Protein AF-A0A2T6CZY2-F1 (afdb_monomer)

Sequence (130 aa):
MTENEHLLEIVAEECVEVAQRISKALRFGTSEIQPNQPYTNAERVMHEYADLIAIVEMCQGRSLLPDVERWRIEEKKAKIDRFLQYARQCGTVTEAVQATNAANRAPLDQGCSQGISLTAAQTAERPSGV

Radius of gyration: 27.34 Å; Cα contacts (8 Å, |Δi|>4): 60; chains: 1; bounding box: 53×58×80 Å

Foldseek 3Di:
DDPLVVLVVVLVVLVVQLVVLVVVCVVPNQQDDPPPDDDGSVVSSVVSVVVNVVSVVVCCVVVNDPDDDVVVVVVVVVVVVVVVVVCVVVVNDDDDDPPPPPDPDPDPDDDDDDDDDDDDDDDDDDDDDD

Secondary structure (DSSP, 8-state):
--HHHHHHHHHHHHHHHHHHHHHHHHHH-TT---TT----HHHHHHHHHHHHHHHHHHHHHTTSSPPP-HHHHHHHHHHHHHHHHHHHHTTSSPPPP-----S---------------------------

Solvent-accessible surface area (backbone atoms only — not comparable to full-atom values): 8232 Å² total; per-residue (Å²): 132,54,71,71,56,48,52,54,49,50,45,52,49,30,54,49,49,28,53,50,32,49,53,47,19,75,72,65,38,46,81,35,58,60,89,96,56,97,51,31,29,50,57,51,28,50,50,34,46,49,53,36,48,55,50,49,50,56,32,36,78,67,68,76,40,80,81,84,60,66,68,60,55,55,53,50,49,57,51,49,54,53,49,52,54,49,34,40,75,70,66,78,46,79,83,78,80,75,78,81,81,86,79,81,76,78,75,80,85,83,80,85,92,75,89,82,89,82,82,89,84,90,76,90,84,85,90,80,93,134

pLDDT: mean 83.13, std 22.91, range [37.19, 98.81]

Structure (mmCIF, N/CA/C/O backbone):
data_AF-A0A2T6CZY2-F1
#
_entry.id   AF-A0A2T6CZY2-F1
#
loop_
_atom_site.group_PDB
_atom_site.id
_atom_site.type_symbol
_atom_site.label_atom_id
_atom_site.label_alt_id
_atom_site.label_comp_id
_atom_site.label_asym_id
_atom_site.label_entity_id
_atom_site.label_seq_id
_atom_site.pdbx_PDB_ins_code
_atom_site.Cartn_x
_atom_site.Cartn_y
_atom_site.Cartn_z
_atom_site.occupancy
_atom_site.B_iso_or_equiv
_atom_site.auth_seq_id
_atom_site.auth_comp_id
_atom_site.auth_asym_id
_atom_site.auth_atom_id
_atom_site.pdbx_PDB_model_num
ATOM 1 N N . MET A 1 1 ? 27.011 -2.086 -5.964 1.00 88.31 1 MET A N 1
ATOM 2 C CA . MET A 1 1 ? 25.575 -1.960 -6.233 1.00 88.31 1 MET A CA 1
ATOM 3 C C . MET A 1 1 ? 25.393 -1.686 -7.714 1.00 88.31 1 MET A C 1
ATOM 5 O O . MET A 1 1 ? 25.956 -0.718 -8.213 1.00 88.31 1 MET A O 1
ATOM 9 N N . THR A 1 2 ? 24.715 -2.582 -8.420 1.00 97.81 2 THR A N 1
ATOM 10 C CA . THR A 1 2 ? 24.262 -2.397 -9.804 1.00 97.81 2 THR A CA 1
ATOM 11 C C . THR A 1 2 ? 23.011 -1.519 -9.833 1.00 97.81 2 THR A C 1
ATOM 13 O O . THR A 1 2 ? 22.377 -1.314 -8.801 1.00 97.81 2 THR A O 1
ATOM 16 N N . GLU A 1 3 ? 22.612 -1.027 -11.007 1.00 97.19 3 GLU A N 1
ATOM 17 C CA . GLU A 1 3 ? 21.343 -0.296 -11.142 1.00 97.19 3 GLU A CA 1
ATOM 18 C C . GLU A 1 3 ? 20.140 -1.133 -10.695 1.00 97.19 3 GLU A C 1
ATOM 20 O O . GLU A 1 3 ? 19.249 -0.623 -10.029 1.00 97.19 3 GLU A O 1
ATOM 25 N N . ASN A 1 4 ? 20.124 -2.427 -11.025 1.00 98.06 4 ASN A N 1
ATOM 26 C CA . ASN A 1 4 ? 19.024 -3.316 -10.658 1.00 98.06 4 ASN A CA 1
ATOM 27 C C . ASN A 1 4 ? 18.953 -3.530 -9.141 1.00 98.06 4 ASN A C 1
ATOM 29 O O . ASN A 1 4 ? 17.866 -3.531 -8.576 1.00 98.06 4 ASN A O 1
ATOM 33 N N . GLU A 1 5 ? 20.105 -3.669 -8.479 1.00 98.19 5 GLU A N 1
ATOM 34 C CA . GLU A 1 5 ? 20.177 -3.718 -7.012 1.00 98.19 5 GLU A CA 1
ATOM 35 C C . GLU A 1 5 ? 19.713 -2.394 -6.393 1.00 98.19 5 GLU A C 1
ATOM 37 O O . GLU A 1 5 ? 18.977 -2.407 -5.414 1.00 98.19 5 GLU A O 1
ATOM 42 N N . HIS A 1 6 ? 20.082 -1.258 -6.991 1.00 98.44 6 HIS A N 1
ATOM 43 C CA . HIS A 1 6 ? 19.662 0.055 -6.509 1.00 98.44 6 HIS A CA 1
ATOM 44 C C . HIS A 1 6 ? 18.149 0.279 -6.645 1.00 98.44 6 HIS A C 1
ATOM 46 O O . HIS A 1 6 ? 17.536 0.813 -5.730 1.00 98.44 6 HIS A O 1
ATOM 52 N N . LEU A 1 7 ? 17.520 -0.178 -7.734 1.00 98.50 7 LEU A N 1
ATOM 53 C CA . LEU A 1 7 ? 16.061 -0.114 -7.883 1.00 98.50 7 LEU A CA 1
ATOM 54 C C . LEU A 1 7 ? 15.339 -0.938 -6.811 1.00 98.50 7 LEU A C 1
ATOM 56 O O . LEU A 1 7 ? 14.326 -0.494 -6.282 1.00 98.50 7 LEU A O 1
ATOM 60 N N . LEU A 1 8 ? 15.864 -2.118 -6.469 1.00 98.50 8 LEU A N 1
ATOM 61 C CA . LEU A 1 8 ? 15.305 -2.940 -5.393 1.00 98.50 8 LEU A CA 1
ATOM 62 C C . LEU A 1 8 ? 15.493 -2.299 -4.010 1.00 98.50 8 LEU A C 1
ATOM 64 O O . LEU A 1 8 ? 14.618 -2.454 -3.160 1.00 98.50 8 LEU A O 1
ATOM 68 N N . GLU A 1 9 ? 16.587 -1.563 -3.794 1.00 98.62 9 GLU A N 1
ATOM 69 C CA . GLU A 1 9 ? 16.780 -0.756 -2.581 1.00 98.62 9 GLU A CA 1
ATOM 70 C C . GLU A 1 9 ? 15.713 0.344 -2.484 1.00 98.62 9 GLU A C 1
ATOM 72 O O . GLU A 1 9 ? 15.047 0.454 -1.460 1.00 98.62 9 GLU A O 1
ATOM 77 N N . ILE A 1 10 ? 15.454 1.076 -3.575 1.00 98.62 10 ILE A N 1
ATOM 78 C CA . ILE A 1 10 ? 14.413 2.118 -3.610 1.00 98.62 10 ILE A CA 1
ATOM 79 C C . ILE A 1 10 ? 13.024 1.511 -3.352 1.00 98.62 10 ILE A C 1
ATOM 81 O O . ILE A 1 10 ? 12.247 2.058 -2.578 1.00 98.62 10 ILE A O 1
ATOM 85 N N . VAL A 1 11 ? 12.711 0.332 -3.910 1.00 98.62 11 VAL A N 1
ATOM 86 C CA . VAL A 1 11 ? 11.459 -0.383 -3.578 1.00 98.62 11 VAL A CA 1
ATOM 87 C C . VAL A 1 11 ? 11.331 -0.597 -2.063 1.00 98.62 11 VAL A C 1
ATOM 89 O O . VAL A 1 11 ? 10.238 -0.455 -1.507 1.00 98.62 11 VAL A O 1
ATOM 92 N N . ALA A 1 12 ? 12.425 -0.957 -1.386 1.00 98.69 12 ALA A N 1
ATOM 93 C CA . ALA A 1 12 ? 12.422 -1.154 0.058 1.00 98.69 12 ALA A CA 1
ATOM 94 C C . ALA A 1 12 ? 12.232 0.168 0.823 1.00 98.69 12 ALA A C 1
ATOM 96 O O . ALA A 1 12 ? 11.468 0.184 1.791 1.00 98.69 12 ALA A O 1
ATOM 97 N N . GLU A 1 13 ? 12.866 1.257 0.379 1.00 98.69 13 GLU A N 1
ATOM 98 C CA . GLU A 1 13 ? 12.686 2.606 0.932 1.00 98.69 13 GLU A CA 1
ATOM 99 C C . GLU A 1 13 ? 11.211 3.032 0.864 1.00 98.69 13 GLU A C 1
ATOM 101 O O . GLU A 1 13 ? 10.603 3.282 1.907 1.00 98.69 13 GLU A O 1
ATOM 106 N N . GLU A 1 14 ? 10.585 2.958 -0.314 1.00 98.69 14 GLU A N 1
ATOM 107 C CA . GLU A 1 14 ? 9.182 3.356 -0.508 1.00 98.69 14 GLU A CA 1
ATOM 108 C C . GLU A 1 14 ? 8.201 2.501 0.316 1.00 98.69 14 GLU A C 1
ATOM 110 O O . GLU A 1 14 ? 7.205 2.990 0.860 1.00 98.69 14 GLU A O 1
ATOM 115 N N . CYS A 1 15 ? 8.498 1.209 0.513 1.00 98.69 15 CYS A N 1
ATOM 116 C CA . CYS A 1 15 ? 7.723 0.365 1.430 1.00 98.69 15 CYS A CA 1
ATOM 117 C C . CYS A 1 15 ? 7.752 0.899 2.875 1.00 98.69 15 CYS A C 1
ATOM 119 O O . CYS A 1 15 ? 6.738 0.845 3.586 1.00 98.69 15 CYS A O 1
ATOM 121 N N . VAL A 1 16 ? 8.909 1.390 3.328 1.00 98.75 16 VAL A N 1
ATOM 122 C CA . VAL A 1 16 ? 9.076 1.971 4.666 1.00 98.75 16 VAL A CA 1
ATOM 123 C C . VAL A 1 16 ? 8.366 3.320 4.761 1.00 98.75 16 VAL A C 1
ATOM 125 O O . VAL A 1 16 ? 7.734 3.589 5.787 1.00 98.75 16 VAL A O 1
ATOM 128 N N . GLU A 1 17 ? 8.391 4.135 3.708 1.00 98.69 17 GLU A N 1
ATOM 129 C CA . GLU A 1 17 ? 7.692 5.423 3.668 1.00 98.69 17 GLU A CA 1
ATOM 130 C C . GLU A 1 17 ? 6.169 5.255 3.754 1.00 98.69 17 GLU A C 1
ATOM 132 O O . GLU A 1 17 ? 5.524 5.862 4.622 1.00 98.69 17 GLU A O 1
ATOM 137 N N . VAL A 1 18 ? 5.593 4.327 2.978 1.00 98.81 18 VAL A N 1
ATOM 138 C CA . VAL A 1 18 ? 4.170 3.950 3.075 1.00 98.81 18 VAL A CA 1
ATOM 139 C C . VAL A 1 18 ? 3.819 3.527 4.504 1.00 98.81 18 VAL A C 1
ATOM 141 O O . VAL A 1 18 ? 2.851 4.022 5.096 1.00 98.81 18 VAL A O 1
ATOM 144 N N . ALA A 1 19 ? 4.618 2.642 5.107 1.00 98.75 19 ALA A N 1
ATOM 145 C CA . ALA A 1 19 ? 4.391 2.183 6.477 1.00 98.75 19 ALA A CA 1
ATOM 146 C C . ALA A 1 19 ? 4.486 3.331 7.500 1.00 98.75 19 ALA A C 1
ATOM 148 O O . ALA A 1 19 ? 3.684 3.410 8.445 1.00 98.75 19 ALA A O 1
ATOM 149 N N . GLN A 1 20 ? 5.432 4.251 7.310 1.00 98.56 20 GLN A N 1
ATOM 150 C CA . GLN A 1 20 ? 5.599 5.428 8.153 1.00 98.56 20 GLN A CA 1
ATOM 151 C C . GLN A 1 20 ? 4.373 6.350 8.065 1.00 98.56 20 GLN A C 1
ATOM 153 O O . GLN A 1 20 ? 3.863 6.788 9.104 1.00 98.56 20 GLN A O 1
ATOM 158 N N . ARG A 1 21 ? 3.849 6.616 6.860 1.00 98.31 21 ARG A N 1
ATOM 159 C CA . ARG A 1 21 ? 2.638 7.431 6.660 1.00 98.31 21 ARG A CA 1
ATOM 160 C C . ARG A 1 21 ? 1.392 6.787 7.245 1.00 98.31 21 ARG A C 1
ATOM 162 O O . ARG A 1 21 ? 0.645 7.469 7.947 1.00 98.31 21 ARG A O 1
ATOM 169 N N . ILE A 1 22 ? 1.204 5.479 7.059 1.00 98.69 22 ILE A N 1
ATOM 170 C CA . ILE A 1 22 ? 0.097 4.741 7.686 1.00 98.69 22 ILE A CA 1
ATOM 171 C C . ILE A 1 22 ? 0.181 4.871 9.210 1.00 98.69 22 ILE A C 1
ATOM 173 O O . ILE A 1 22 ? -0.818 5.160 9.866 1.00 98.69 22 ILE A O 1
ATOM 177 N N . SER A 1 23 ? 1.379 4.756 9.786 1.00 98.44 23 SER A N 1
ATOM 178 C CA . SER A 1 23 ? 1.581 4.920 11.232 1.00 98.44 23 SER A CA 1
ATOM 179 C C . SER A 1 23 ? 1.203 6.322 11.732 1.00 98.44 23 SER A C 1
ATOM 181 O O . SER A 1 23 ? 0.677 6.462 12.839 1.00 98.44 23 SER A O 1
ATOM 183 N N . LYS A 1 24 ? 1.428 7.371 10.929 1.00 97.44 24 LYS A N 1
ATOM 184 C CA . LYS A 1 24 ? 0.964 8.737 11.232 1.00 97.44 24 LYS A CA 1
ATOM 185 C C . LYS A 1 24 ? -0.558 8.845 11.144 1.00 97.44 24 LYS A C 1
ATOM 187 O O . LYS A 1 24 ? -1.161 9.357 12.083 1.00 97.44 24 LYS A O 1
ATOM 192 N N . ALA A 1 25 ? -1.170 8.294 10.096 1.00 97.38 25 ALA A N 1
ATOM 193 C CA . ALA A 1 25 ? -2.623 8.269 9.934 1.00 97.38 25 ALA A CA 1
ATOM 194 C C . ALA A 1 25 ? -3.326 7.533 11.090 1.00 97.38 25 ALA A C 1
ATOM 196 O O . ALA A 1 25 ? -4.341 8.004 11.594 1.00 97.38 25 ALA A O 1
ATOM 197 N N . LEU A 1 26 ? -2.757 6.421 11.567 1.00 96.50 26 LEU A N 1
ATOM 198 C CA . LEU A 1 26 ? -3.268 5.687 12.731 1.00 96.50 26 LEU A CA 1
ATOM 199 C C . LEU A 1 26 ? -3.142 6.486 14.036 1.00 96.50 26 LEU A C 1
ATOM 201 O O . LEU A 1 26 ? -3.985 6.350 14.917 1.00 96.50 26 LEU A O 1
ATOM 205 N N . ARG A 1 27 ? -2.094 7.310 14.177 1.00 97.81 27 ARG A N 1
ATOM 206 C CA . ARG A 1 27 ? -1.839 8.089 15.399 1.00 97.81 27 ARG A CA 1
ATOM 207 C C . ARG A 1 27 ? -2.630 9.394 15.465 1.00 97.81 27 ARG A C 1
ATOM 209 O O . ARG A 1 27 ? -3.050 9.774 16.553 1.00 97.81 27 ARG A O 1
ATOM 216 N N . PHE A 1 28 ? -2.789 10.085 14.340 1.00 96.94 28 PHE A N 1
ATOM 217 C CA . PHE A 1 28 ? -3.351 11.441 14.288 1.00 96.94 28 PHE A CA 1
ATOM 218 C C . PHE A 1 28 ? -4.683 11.530 13.537 1.00 96.94 28 PHE A C 1
ATOM 220 O O . PHE A 1 28 ? -5.329 12.571 13.557 1.00 96.94 28 PHE A O 1
ATOM 227 N N . GLY A 1 29 ? -5.127 10.436 12.920 1.00 96.00 29 GLY A N 1
ATOM 228 C CA . GLY A 1 29 ? -6.312 10.398 12.075 1.00 96.00 29 GLY A CA 1
ATOM 229 C C . GLY A 1 29 ? -5.974 10.608 10.600 1.00 96.00 29 GLY A C 1
ATOM 230 O O . GLY A 1 29 ? -5.028 11.308 10.232 1.00 96.00 29 GLY A O 1
ATOM 231 N N . THR A 1 30 ? -6.772 9.988 9.734 1.00 97.31 30 THR A N 1
ATOM 232 C CA . THR A 1 30 ? -6.604 10.037 8.274 1.00 97.31 30 THR A CA 1
ATOM 233 C C . THR A 1 30 ? -6.865 11.426 7.694 1.00 97.31 30 THR A C 1
ATOM 235 O O . THR A 1 30 ? -6.219 11.801 6.722 1.00 97.31 30 THR A O 1
ATOM 238 N N . SER A 1 31 ? -7.767 12.195 8.308 1.00 97.38 31 SER A N 1
ATOM 239 C CA . SER A 1 31 ? -8.129 13.555 7.887 1.00 97.38 31 SER A CA 1
ATOM 240 C C . SER A 1 31 ? -7.242 14.654 8.481 1.00 97.38 31 SER A C 1
ATOM 242 O O . SER A 1 31 ? -7.475 15.827 8.203 1.00 97.38 31 SER A O 1
ATOM 244 N N . GLU A 1 32 ? -6.272 14.313 9.335 1.00 97.38 32 GLU A N 1
ATOM 245 C CA . GLU A 1 32 ? -5.371 15.311 9.918 1.00 97.38 32 GLU A CA 1
ATOM 246 C C . GLU A 1 32 ? -4.419 15.871 8.861 1.00 97.38 32 GLU A C 1
ATOM 248 O O . GLU A 1 32 ? -3.967 15.154 7.966 1.00 97.38 32 GLU A O 1
ATOM 253 N N . ILE A 1 33 ? -4.151 17.172 8.983 1.00 97.62 33 ILE A N 1
ATOM 254 C CA . ILE A 1 33 ? -3.231 17.932 8.146 1.00 97.62 33 ILE A CA 1
ATOM 255 C C . ILE A 1 33 ? -2.135 18.468 9.069 1.00 97.62 33 ILE A C 1
ATOM 257 O O . ILE A 1 33 ? -2.364 19.402 9.840 1.00 97.62 33 ILE A O 1
ATOM 261 N N . GLN A 1 34 ? -0.936 17.894 8.958 1.00 93.62 34 GLN A N 1
ATOM 262 C CA . GLN A 1 34 ? 0.261 18.373 9.648 1.00 93.62 34 GLN A CA 1
ATOM 263 C C . GLN A 1 34 ? 0.489 19.874 9.364 1.00 93.62 34 GLN A C 1
ATOM 265 O O . GLN A 1 34 ? 0.304 20.301 8.221 1.00 93.62 34 GLN A O 1
ATOM 270 N N . PRO A 1 35 ? 0.958 20.675 10.342 1.00 95.19 35 PRO A N 1
ATOM 271 C CA . PRO A 1 35 ? 1.309 22.072 10.108 1.00 95.19 35 PRO A CA 1
ATOM 272 C C . PRO A 1 35 ? 2.297 22.256 8.947 1.00 95.19 35 PRO A C 1
ATOM 274 O O . PRO A 1 35 ? 3.268 21.506 8.828 1.00 95.19 35 PRO A O 1
ATOM 277 N N . ASN A 1 36 ? 2.083 23.310 8.154 1.00 94.94 36 ASN A N 1
ATOM 278 C CA . ASN A 1 36 ? 2.921 23.722 7.016 1.00 94.94 36 ASN A CA 1
ATOM 279 C C . ASN A 1 36 ? 2.906 22.782 5.800 1.00 94.94 36 ASN A C 1
ATOM 281 O O . ASN A 1 36 ? 3.843 22.8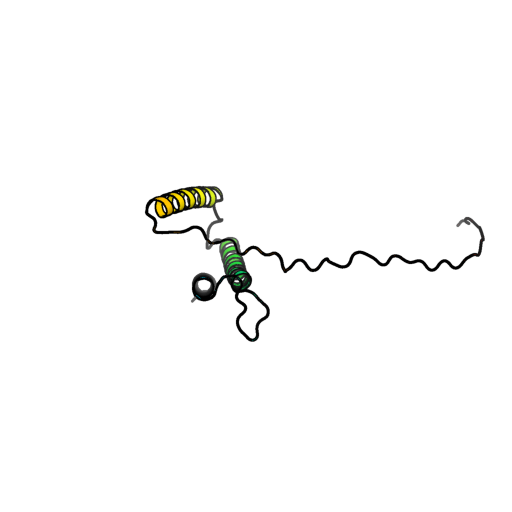00 5.004 1.00 94.94 36 ASN A O 1
ATOM 285 N N . GLN A 1 37 ? 1.858 21.979 5.626 1.00 93.25 37 GLN A N 1
ATOM 286 C CA . GLN A 1 37 ? 1.650 21.218 4.394 1.00 93.25 37 GLN A CA 1
ATOM 287 C C . GLN A 1 37 ? 0.148 21.135 4.048 1.00 93.25 37 GLN A C 1
ATOM 289 O O . GLN A 1 37 ? -0.672 21.274 4.956 1.00 93.25 37 GLN A O 1
ATOM 294 N N . PRO A 1 38 ? -0.230 20.970 2.765 1.00 97.00 38 PRO A N 1
ATOM 295 C CA . PRO A 1 38 ? -1.620 21.130 2.324 1.00 97.00 38 PRO A CA 1
ATOM 296 C C . PRO A 1 38 ? -2.446 19.831 2.276 1.00 97.00 38 PRO A C 1
ATOM 298 O O . PRO A 1 38 ? -3.624 19.888 1.939 1.00 97.00 38 PRO A O 1
ATOM 301 N N . TYR A 1 39 ? -1.853 18.677 2.580 1.00 97.75 39 TYR A N 1
ATOM 302 C CA . TYR A 1 39 ? -2.437 17.354 2.367 1.00 97.75 39 TYR A CA 1
ATOM 303 C C . TYR A 1 39 ? -2.876 16.686 3.672 1.00 97.75 39 TYR A C 1
ATOM 305 O O . TYR A 1 39 ? -2.262 16.814 4.731 1.00 97.75 39 TYR A O 1
ATOM 313 N N . THR A 1 40 ? -3.933 15.899 3.596 1.00 98.31 40 THR A N 1
ATOM 314 C CA . THR A 1 40 ? -4.338 14.992 4.666 1.00 98.31 40 THR A CA 1
ATOM 315 C C . THR A 1 40 ? -3.358 13.827 4.796 1.00 98.31 40 THR A C 1
ATOM 317 O O . THR A 1 40 ? -2.657 13.456 3.850 1.00 98.31 40 THR A O 1
ATOM 320 N N . ASN A 1 41 ? -3.324 13.179 5.960 1.00 98.00 41 ASN A N 1
ATOM 321 C CA . ASN A 1 41 ? -2.549 11.949 6.128 1.00 98.00 41 ASN A CA 1
ATOM 322 C C . ASN A 1 41 ? -2.964 10.853 5.135 1.00 98.00 41 ASN A C 1
ATOM 324 O O . ASN A 1 41 ? -2.104 10.099 4.690 1.00 98.00 41 ASN A O 1
ATOM 328 N N . ALA A 1 42 ? -4.244 10.776 4.758 1.00 98.12 42 ALA A N 1
ATOM 329 C CA . ALA A 1 42 ? -4.713 9.850 3.728 1.00 98.12 42 ALA A CA 1
ATOM 330 C C . ALA A 1 42 ? -4.087 10.138 2.354 1.00 98.12 42 ALA A C 1
ATOM 332 O O . ALA A 1 42 ? -3.575 9.222 1.718 1.00 98.12 42 ALA A O 1
ATOM 333 N N . GLU A 1 43 ? -4.079 11.399 1.916 1.00 98.50 43 GLU A N 1
ATOM 334 C CA . GLU A 1 43 ? -3.449 11.798 0.648 1.00 98.50 43 GLU A CA 1
ATOM 335 C C . GLU A 1 43 ? -1.944 11.521 0.665 1.00 98.50 43 GLU A C 1
ATOM 337 O O . GLU A 1 43 ? -1.405 10.975 -0.291 1.00 98.50 43 GLU A O 1
ATOM 342 N N . ARG A 1 44 ? -1.272 11.781 1.792 1.00 98.19 44 ARG A N 1
ATOM 343 C CA . ARG A 1 44 ? 0.162 11.496 1.942 1.00 98.19 44 ARG A CA 1
ATOM 344 C C . ARG A 1 44 ? 0.486 10.006 1.896 1.00 98.19 44 ARG A C 1
ATOM 346 O O . ARG A 1 44 ? 1.516 9.654 1.346 1.00 98.19 44 ARG A O 1
ATOM 353 N N . VAL A 1 45 ? -0.368 9.133 2.443 1.00 98.56 45 VAL A N 1
ATOM 354 C CA . VAL A 1 45 ? -0.224 7.674 2.256 1.00 98.56 45 VAL A CA 1
ATOM 355 C C . VAL A 1 45 ? -0.303 7.319 0.772 1.00 98.56 45 VAL A C 1
ATOM 357 O O . VAL A 1 45 ? 0.454 6.471 0.310 1.00 98.56 45 VAL A O 1
ATOM 360 N N . MET A 1 46 ? -1.209 7.959 0.029 1.00 98.56 46 MET A N 1
ATOM 361 C CA . MET A 1 46 ? -1.380 7.687 -1.397 1.00 98.56 46 MET A CA 1
ATOM 362 C C . MET A 1 46 ? -0.240 8.227 -2.261 1.00 98.56 46 MET A C 1
ATOM 364 O O . MET A 1 46 ? 0.019 7.629 -3.298 1.00 98.56 46 MET A O 1
ATOM 368 N N . HIS A 1 47 ? 0.444 9.299 -1.847 1.00 98.38 47 HIS A N 1
ATOM 369 C CA . HIS A 1 47 ? 1.654 9.775 -2.526 1.00 98.38 47 HIS A CA 1
ATOM 370 C C . HIS A 1 47 ? 2.774 8.727 -2.455 1.00 98.38 47 HIS A C 1
ATOM 372 O O . HIS A 1 47 ? 3.153 8.220 -3.504 1.00 98.38 47 HIS A O 1
ATOM 378 N N . GLU A 1 48 ? 3.167 8.272 -1.256 1.00 98.62 48 GLU A N 1
ATOM 379 C CA . GLU A 1 48 ? 4.236 7.253 -1.156 1.00 98.62 48 GLU A CA 1
ATOM 380 C C . GLU A 1 48 ? 3.800 5.921 -1.802 1.00 98.62 48 GLU A C 1
ATOM 382 O O . GLU A 1 48 ? 4.602 5.160 -2.334 1.00 98.62 48 GLU A O 1
ATOM 387 N N . TYR A 1 49 ? 2.496 5.602 -1.786 1.00 98.69 49 TYR A N 1
ATOM 388 C CA . TYR A 1 49 ? 1.997 4.415 -2.484 1.00 98.69 49 TYR A CA 1
ATOM 389 C C . TYR A 1 49 ? 2.107 4.546 -4.010 1.00 98.69 49 TYR A C 1
ATOM 391 O O . TYR A 1 49 ? 2.367 3.549 -4.683 1.00 98.69 49 TYR A O 1
ATOM 399 N N . ALA A 1 50 ? 1.912 5.745 -4.564 1.00 98.69 50 ALA A N 1
ATOM 400 C CA . ALA A 1 50 ? 2.118 5.999 -5.986 1.00 98.69 50 ALA A CA 1
ATOM 401 C C . ALA A 1 50 ? 3.603 5.885 -6.361 1.00 98.69 50 ALA A C 1
ATOM 403 O O . ALA A 1 50 ? 3.910 5.260 -7.377 1.00 98.69 50 ALA A O 1
ATOM 404 N N . ASP A 1 51 ? 4.503 6.391 -5.516 1.00 98.69 51 ASP A N 1
ATOM 405 C CA . ASP A 1 51 ? 5.953 6.272 -5.707 1.00 98.69 51 ASP A CA 1
ATOM 406 C C . ASP A 1 51 ? 6.401 4.799 -5.655 1.00 98.69 51 ASP A C 1
ATOM 408 O O . ASP A 1 51 ? 7.108 4.326 -6.552 1.00 98.69 51 ASP A O 1
ATOM 412 N N . LEU A 1 52 ? 5.854 4.013 -4.716 1.00 98.69 52 LEU A N 1
ATOM 413 C CA . LEU A 1 52 ? 6.041 2.560 -4.672 1.00 98.69 52 LEU A CA 1
ATOM 414 C C . LEU A 1 52 ? 5.556 1.856 -5.955 1.00 98.69 52 LEU A C 1
ATOM 416 O O . LEU A 1 52 ? 6.230 0.954 -6.454 1.00 98.69 52 LEU A O 1
ATOM 420 N N . ILE A 1 53 ? 4.389 2.227 -6.497 1.00 98.44 53 ILE A N 1
ATOM 421 C CA . ILE A 1 53 ? 3.900 1.650 -7.762 1.00 98.44 53 ILE A CA 1
ATOM 422 C C . ILE A 1 53 ? 4.866 1.987 -8.899 1.00 98.44 53 ILE A C 1
ATOM 424 O O . ILE A 1 53 ? 5.253 1.084 -9.640 1.00 98.44 53 ILE A O 1
ATOM 428 N N . ALA A 1 54 ? 5.285 3.248 -9.014 1.00 98.50 54 ALA A N 1
ATOM 429 C CA . ALA A 1 54 ? 6.166 3.696 -10.086 1.00 98.50 54 ALA A CA 1
ATOM 430 C C . ALA A 1 54 ? 7.482 2.900 -10.111 1.00 98.50 54 ALA A C 1
ATOM 432 O O . ALA A 1 54 ? 7.900 2.417 -11.167 1.00 98.50 54 ALA A O 1
ATOM 433 N N . ILE A 1 55 ? 8.113 2.688 -8.950 1.00 98.50 55 ILE A N 1
ATOM 434 C CA . ILE A 1 55 ? 9.368 1.929 -8.884 1.00 98.50 55 ILE A CA 1
ATOM 435 C C . ILE A 1 55 ? 9.166 0.427 -9.153 1.00 98.50 55 ILE A C 1
ATOM 437 O O . ILE A 1 55 ? 10.011 -0.209 -9.793 1.00 98.50 55 ILE A O 1
ATOM 441 N N . VAL A 1 56 ? 8.030 -0.152 -8.746 1.00 98.50 56 VAL A N 1
ATOM 442 C CA . VAL A 1 56 ? 7.677 -1.545 -9.072 1.00 98.50 56 VAL A CA 1
ATOM 443 C C . VAL A 1 56 ? 7.456 -1.720 -10.576 1.00 98.50 56 VAL A C 1
ATOM 445 O O . VAL A 1 56 ? 7.979 -2.678 -11.148 1.00 98.50 56 VAL A O 1
ATOM 448 N N . GLU A 1 57 ? 6.767 -0.786 -11.235 1.00 98.44 57 GLU A N 1
ATOM 449 C CA . GLU A 1 57 ? 6.576 -0.797 -12.692 1.00 98.44 57 GLU A CA 1
ATOM 450 C C . GLU A 1 57 ? 7.919 -0.691 -13.434 1.00 98.44 57 GLU A C 1
ATOM 452 O O . GLU A 1 57 ? 8.167 -1.426 -14.395 1.00 98.44 57 GLU A O 1
ATOM 457 N N . MET A 1 58 ? 8.846 0.147 -12.952 1.00 98.31 58 MET A N 1
ATOM 458 C CA . MET A 1 58 ? 10.213 0.207 -13.490 1.00 98.31 58 MET A CA 1
ATOM 459 C C . MET A 1 58 ? 10.957 -1.130 -13.341 1.00 98.31 58 MET A C 1
ATOM 461 O O . MET A 1 58 ? 11.676 -1.544 -14.255 1.00 98.31 58 MET A O 1
ATOM 465 N N . CYS A 1 59 ? 10.781 -1.827 -12.214 1.00 98.50 59 CYS A N 1
ATOM 466 C CA . CYS A 1 59 ? 11.370 -3.148 -11.989 1.00 98.50 59 CYS A CA 1
ATOM 467 C C . CYS A 1 59 ? 10.767 -4.216 -12.916 1.00 98.50 59 CYS A C 1
ATOM 469 O O . CYS A 1 59 ? 11.506 -5.047 -13.449 1.00 98.50 59 CYS A O 1
ATOM 471 N N . GLN A 1 60 ? 9.453 -4.182 -13.148 1.00 98.06 60 GLN A N 1
ATOM 472 C CA . GLN A 1 60 ? 8.749 -5.076 -14.077 1.00 98.06 60 GLN A CA 1
ATOM 473 C C . GLN A 1 60 ? 9.201 -4.855 -15.522 1.00 98.06 60 GLN A C 1
ATOM 475 O O . GLN A 1 60 ? 9.560 -5.812 -16.211 1.00 98.06 60 GLN A O 1
ATOM 480 N N . GLY A 1 61 ? 9.328 -3.594 -15.948 1.00 97.62 61 GLY A N 1
ATOM 481 C CA . GLY A 1 61 ? 9.872 -3.239 -17.263 1.00 97.62 61 GLY A CA 1
ATOM 482 C C . GLY A 1 61 ? 11.303 -3.742 -17.498 1.00 97.62 61 GLY A C 1
ATOM 483 O O . GLY A 1 61 ? 11.705 -3.962 -18.639 1.00 97.62 61 GLY A O 1
ATOM 484 N N . ARG A 1 62 ? 12.065 -3.986 -16.422 1.00 97.75 62 ARG A N 1
ATOM 485 C CA . ARG A 1 62 ? 13.415 -4.578 -16.447 1.00 97.75 62 ARG A CA 1
ATOM 486 C C . ARG A 1 62 ? 13.439 -6.084 -16.161 1.00 97.75 62 ARG A C 1
ATOM 488 O O . ARG A 1 62 ? 14.520 -6.653 -16.035 1.00 97.75 62 ARG A O 1
ATOM 495 N N . SER A 1 63 ? 12.278 -6.736 -16.056 1.00 97.44 63 SER A N 1
ATOM 496 C CA . SER A 1 63 ? 12.144 -8.160 -15.702 1.00 97.44 63 SER A CA 1
ATOM 497 C C . SER A 1 63 ? 12.787 -8.541 -14.356 1.00 97.44 63 SER A C 1
ATOM 499 O O . SER A 1 63 ? 13.201 -9.683 -14.166 1.00 97.44 63 SER A O 1
ATOM 501 N N . LEU A 1 64 ? 12.882 -7.595 -13.414 1.00 97.94 64 LEU A N 1
ATOM 502 C CA . LEU A 1 64 ? 13.376 -7.847 -12.052 1.00 97.94 64 LEU A CA 1
ATOM 503 C C . LEU A 1 64 ? 12.290 -8.420 -11.147 1.00 97.94 64 LEU A C 1
ATOM 505 O O . LEU A 1 64 ? 12.573 -9.233 -10.271 1.00 97.94 64 LEU A O 1
ATOM 509 N N . LEU A 1 65 ? 11.049 -7.991 -11.370 1.00 97.56 65 LEU A N 1
ATOM 510 C CA . LEU A 1 65 ? 9.868 -8.453 -10.657 1.00 97.56 65 LEU A CA 1
ATOM 511 C C . LEU A 1 65 ? 8.808 -8.892 -11.671 1.00 97.56 65 LEU A C 1
ATOM 513 O O . LEU A 1 65 ? 8.704 -8.280 -12.733 1.00 97.56 65 LEU A O 1
ATOM 517 N N . PRO A 1 66 ? 8.025 -9.940 -11.370 1.00 97.44 66 PRO A N 1
ATOM 518 C CA . PRO A 1 66 ? 6.897 -10.316 -12.204 1.00 97.44 66 PRO A CA 1
ATOM 519 C C . PRO A 1 66 ? 5.740 -9.320 -12.055 1.00 97.44 66 PRO A C 1
ATOM 521 O O . PRO A 1 66 ? 5.641 -8.578 -11.068 1.00 97.44 66 PRO A O 1
ATOM 524 N N . ASP A 1 67 ? 4.826 -9.364 -13.017 1.00 96.19 67 ASP A N 1
ATOM 525 C CA . ASP A 1 67 ? 3.565 -8.638 -12.938 1.00 96.19 67 ASP A CA 1
ATOM 526 C C . ASP A 1 67 ? 2.705 -9.115 -11.766 1.00 96.19 67 ASP A C 1
ATOM 528 O O . ASP A 1 67 ? 2.802 -10.247 -11.275 1.00 96.19 67 ASP A O 1
ATOM 532 N N . VAL A 1 68 ? 1.834 -8.223 -11.299 1.00 94.81 68 VAL A N 1
ATOM 533 C CA . VAL A 1 68 ? 0.937 -8.538 -10.194 1.00 94.81 68 VAL A CA 1
ATOM 534 C C . VAL A 1 68 ? -0.236 -9.380 -10.685 1.00 94.81 68 VAL A C 1
ATOM 536 O O . VAL A 1 68 ? -1.109 -8.935 -11.426 1.00 94.81 68 VAL A O 1
ATOM 539 N N . GLU A 1 69 ? -0.308 -10.596 -10.162 1.00 96.31 69 GLU A N 1
ATOM 540 C CA . GLU A 1 69 ? -1.413 -11.519 -10.385 1.00 96.31 69 GLU A CA 1
ATOM 541 C C . GLU A 1 69 ? -2.708 -11.033 -9.711 1.00 96.31 69 GLU A C 1
ATOM 543 O O . GLU A 1 69 ? -2.875 -11.120 -8.488 1.00 96.31 69 GLU A O 1
ATOM 548 N N . ARG A 1 70 ? -3.671 -10.552 -10.508 1.00 94.50 70 ARG A N 1
ATOM 549 C CA . ARG A 1 70 ? -4.919 -9.949 -10.002 1.00 94.50 70 ARG A CA 1
ATOM 550 C C . ARG A 1 70 ? -5.723 -10.882 -9.090 1.00 94.50 70 ARG A C 1
ATOM 552 O O . ARG A 1 70 ? -6.313 -10.418 -8.118 1.00 94.50 70 ARG A O 1
ATOM 559 N N . TRP A 1 71 ? -5.724 -12.188 -9.351 1.00 97.06 71 TRP A N 1
ATOM 560 C CA . TRP A 1 71 ? -6.438 -13.162 -8.518 1.00 97.06 71 TRP A CA 1
ATOM 561 C C . TRP A 1 71 ? -5.879 -13.238 -7.088 1.00 97.06 71 TRP A C 1
ATOM 563 O O . TRP A 1 71 ? -6.659 -13.358 -6.145 1.00 97.06 71 TRP A O 1
ATOM 573 N N . ARG A 1 72 ? -4.559 -13.064 -6.893 1.00 96.19 72 ARG A N 1
ATOM 574 C CA . ARG A 1 72 ? -3.944 -13.024 -5.552 1.00 96.19 72 ARG A CA 1
ATOM 575 C C . ARG A 1 72 ? -4.439 -11.838 -4.735 1.00 96.19 72 ARG A C 1
ATOM 577 O O . ARG A 1 72 ? -4.608 -11.9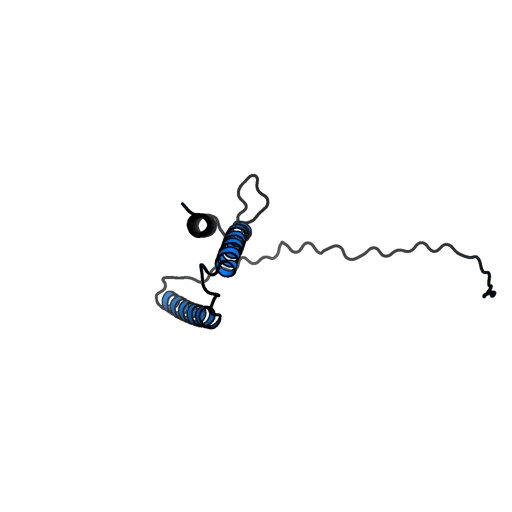56 -3.521 1.00 96.19 72 ARG A O 1
ATOM 584 N N . ILE A 1 73 ? -4.680 -10.701 -5.391 1.00 96.44 73 ILE A N 1
ATOM 585 C CA . ILE A 1 73 ? -5.262 -9.519 -4.747 1.00 96.44 73 ILE A CA 1
ATOM 586 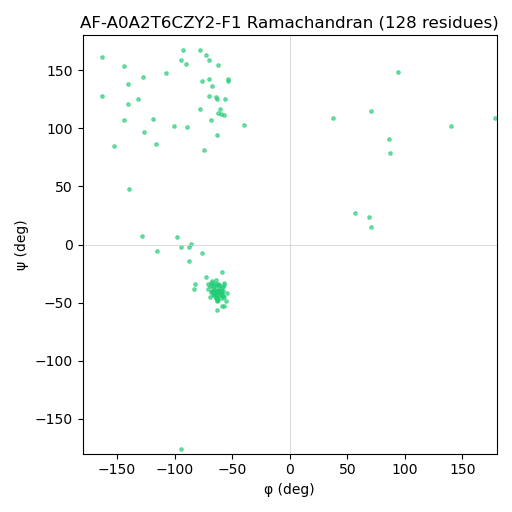C C . ILE A 1 73 ? -6.672 -9.845 -4.247 1.00 96.44 73 ILE A C 1
ATOM 588 O O . ILE A 1 73 ? -6.987 -9.570 -3.089 1.00 96.44 73 ILE A O 1
ATOM 592 N N . GLU A 1 74 ? -7.515 -10.444 -5.089 1.00 97.44 74 GLU A N 1
ATOM 593 C CA . GLU A 1 74 ? -8.903 -10.751 -4.722 1.00 97.44 74 GLU A CA 1
ATOM 594 C C . GLU A 1 74 ? -8.988 -11.821 -3.618 1.00 97.44 74 GLU A C 1
ATOM 596 O O . GLU A 1 74 ? -9.738 -11.655 -2.653 1.00 97.44 74 GLU A O 1
ATOM 601 N N . GLU A 1 75 ? -8.145 -12.858 -3.661 1.00 98.00 75 GLU A N 1
ATOM 602 C CA . GLU A 1 75 ? -8.028 -13.827 -2.562 1.00 98.00 75 GLU A CA 1
ATOM 603 C C . GLU A 1 75 ? -7.594 -13.167 -1.248 1.00 98.00 75 GLU A C 1
ATOM 605 O O . GLU A 1 75 ? -8.135 -13.464 -0.174 1.00 98.00 75 GLU A O 1
ATOM 610 N N . LYS A 1 76 ? -6.620 -12.249 -1.309 1.00 97.31 76 LYS A N 1
ATOM 611 C CA . LYS A 1 76 ? -6.135 -11.538 -0.125 1.00 97.31 76 LYS A CA 1
ATOM 612 C C . LYS A 1 76 ? -7.222 -10.649 0.477 1.00 97.31 76 LYS A C 1
ATOM 614 O O . LYS A 1 76 ? -7.353 -10.653 1.702 1.00 97.31 76 LYS A O 1
ATOM 619 N N . LYS A 1 77 ? -8.012 -9.946 -0.342 1.00 97.69 77 LYS A N 1
ATOM 620 C CA . LYS A 1 77 ? -9.172 -9.157 0.112 1.00 97.69 77 LYS A CA 1
ATOM 621 C C . LYS A 1 77 ? -10.190 -10.038 0.833 1.00 97.69 77 LYS A C 1
ATOM 623 O O . LYS A 1 77 ? -10.477 -9.790 2.000 1.00 97.69 77 LYS A O 1
ATOM 628 N N . ALA A 1 78 ? -10.620 -11.136 0.205 1.00 97.81 78 ALA A N 1
ATOM 629 C CA . ALA A 1 78 ? -11.576 -12.069 0.803 1.00 97.81 78 ALA A CA 1
ATOM 630 C C . ALA A 1 78 ? -11.080 -12.646 2.145 1.00 97.81 78 ALA A C 1
ATOM 632 O O . ALA A 1 78 ? -11.852 -12.834 3.091 1.00 97.81 78 ALA A O 1
ATOM 633 N N . LYS A 1 79 ? -9.771 -12.909 2.258 1.00 98.00 79 LYS A N 1
ATOM 634 C CA . LYS A 1 79 ? -9.142 -13.347 3.511 1.00 98.00 79 LYS A CA 1
ATOM 635 C C . LYS A 1 79 ? -9.161 -12.256 4.587 1.00 98.00 79 LYS A C 1
ATOM 637 O O . LYS A 1 79 ? -9.446 -12.569 5.742 1.00 98.00 79 LYS A O 1
ATOM 642 N N . ILE A 1 80 ? -8.850 -11.009 4.232 1.00 96.62 80 ILE A N 1
ATOM 643 C CA . ILE A 1 80 ? -8.891 -9.868 5.159 1.00 96.62 80 ILE A CA 1
ATOM 644 C C . ILE A 1 80 ? -10.318 -9.646 5.665 1.00 96.62 80 ILE A C 1
ATOM 646 O O . ILE A 1 80 ? -10.502 -9.533 6.874 1.00 96.62 80 ILE A O 1
ATOM 650 N N . ASP A 1 81 ? -11.322 -9.671 4.786 1.00 96.12 81 ASP A N 1
ATOM 651 C CA . ASP A 1 81 ? -12.727 -9.484 5.171 1.00 96.12 81 ASP A CA 1
ATOM 652 C C . ASP A 1 81 ? -13.176 -10.519 6.205 1.00 96.12 81 ASP A C 1
ATOM 654 O O . ASP A 1 81 ? -13.772 -10.173 7.227 1.00 96.12 81 ASP A O 1
ATOM 658 N N . ARG A 1 82 ? -12.810 -11.790 5.995 1.00 96.88 82 ARG A N 1
ATOM 659 C CA . ARG A 1 82 ? -13.067 -12.865 6.960 1.00 96.88 82 ARG A CA 1
ATOM 660 C C . ARG A 1 82 ? -12.402 -12.596 8.310 1.00 96.88 82 ARG A C 1
ATOM 662 O O . ARG A 1 82 ? -13.020 -12.806 9.351 1.00 96.88 82 ARG A O 1
ATOM 669 N N . PHE A 1 83 ? -11.152 -12.134 8.311 1.00 95.94 83 PHE A N 1
ATOM 670 C CA . PHE A 1 83 ? -10.446 -11.818 9.552 1.00 95.94 83 PHE A CA 1
ATOM 671 C C . PHE A 1 83 ? -11.007 -10.592 10.265 1.00 95.94 83 PHE A C 1
ATOM 673 O O . PHE A 1 83 ? -11.076 -10.609 11.489 1.00 95.94 83 PHE A O 1
ATOM 680 N N . LEU A 1 84 ? -11.463 -9.570 9.542 1.00 93.88 84 LEU A N 1
ATOM 681 C CA . LEU A 1 84 ? -12.134 -8.418 10.143 1.00 93.88 84 LEU A CA 1
ATOM 682 C C . LEU A 1 84 ? -13.474 -8.816 10.768 1.00 93.88 84 LEU A C 1
ATOM 684 O O . LEU A 1 84 ? -13.770 -8.393 11.882 1.00 93.88 84 LEU A O 1
ATOM 688 N N . GLN A 1 85 ? -14.262 -9.663 10.098 1.00 93.69 85 GLN A N 1
ATOM 689 C CA . GLN A 1 85 ? -15.492 -10.218 10.674 1.00 93.69 85 GLN A CA 1
ATOM 690 C C . GLN A 1 85 ? -15.205 -10.994 11.963 1.00 93.69 85 GLN A C 1
ATOM 692 O O . GLN A 1 85 ? -15.869 -10.773 12.974 1.00 93.69 85 GLN A O 1
ATOM 697 N N . TYR A 1 86 ? -14.185 -11.851 11.950 1.00 95.00 86 TYR A N 1
ATOM 698 C CA . TYR A 1 86 ? -13.787 -12.611 13.131 1.00 95.00 86 TYR A CA 1
ATOM 699 C C . TYR A 1 86 ? -13.266 -11.708 14.261 1.00 95.00 86 TYR A C 1
ATOM 701 O O . TYR A 1 86 ? -13.679 -11.853 15.406 1.00 95.00 86 TYR A O 1
ATOM 709 N N . ALA A 1 87 ? -12.431 -10.713 13.954 1.00 94.69 87 ALA A N 1
ATOM 710 C CA . ALA A 1 87 ? -11.930 -9.754 14.938 1.00 94.69 87 ALA A CA 1
ATOM 711 C C . ALA A 1 87 ? -13.065 -8.960 15.613 1.00 94.69 87 ALA A C 1
ATOM 713 O O . ALA A 1 87 ? -13.028 -8.736 16.824 1.00 94.69 87 ALA A O 1
ATOM 714 N N . ARG A 1 88 ? -14.117 -8.605 14.859 1.00 93.44 88 ARG A N 1
ATOM 715 C CA . ARG A 1 88 ? -15.340 -8.000 15.415 1.00 93.44 88 ARG A CA 1
ATOM 716 C C . ARG A 1 88 ? -16.070 -8.955 16.358 1.00 93.44 88 ARG A C 1
ATOM 718 O O . ARG A 1 88 ? -16.463 -8.538 17.440 1.00 93.44 88 ARG A O 1
ATOM 725 N N . GLN A 1 89 ? -16.210 -10.232 15.990 1.00 94.88 89 GLN A N 1
ATOM 726 C CA . GLN A 1 89 ? -16.807 -11.254 16.867 1.00 94.88 89 GLN A CA 1
ATOM 727 C C . GLN A 1 89 ? -16.006 -11.441 18.163 1.00 94.88 89 GLN A C 1
ATOM 729 O O . GLN A 1 89 ? -16.592 -11.647 19.222 1.00 94.88 89 GLN A O 1
ATOM 734 N N . CYS A 1 90 ? -14.678 -11.320 18.098 1.00 95.00 90 CYS A N 1
ATOM 735 C CA . CYS A 1 90 ? -13.801 -11.338 19.270 1.00 95.00 90 CYS A CA 1
ATOM 736 C C . CYS A 1 90 ? -13.808 -10.027 20.077 1.00 95.00 90 CYS A C 1
ATOM 738 O O . CYS A 1 90 ? -13.176 -9.974 21.129 1.00 95.00 90 CYS A O 1
ATOM 740 N N . GLY A 1 91 ? -14.458 -8.963 19.593 1.00 92.94 91 GLY A N 1
ATOM 741 C CA . GLY A 1 91 ? -14.473 -7.648 20.238 1.00 92.94 91 GLY A CA 1
ATOM 742 C C . GLY A 1 91 ? -13.138 -6.892 20.191 1.00 92.94 91 GLY A C 1
ATOM 743 O O . GLY A 1 91 ? -12.968 -5.926 20.928 1.00 92.94 91 GLY A O 1
ATOM 744 N N . THR A 1 92 ? -12.183 -7.307 19.349 1.00 92.00 92 THR A N 1
ATOM 745 C CA . THR A 1 92 ? -10.853 -6.670 19.250 1.00 92.00 92 THR A CA 1
ATOM 746 C C . THR A 1 92 ? -10.813 -5.502 18.267 1.00 92.00 92 THR A C 1
ATOM 748 O O . THR A 1 92 ? -9.870 -4.714 18.287 1.00 92.0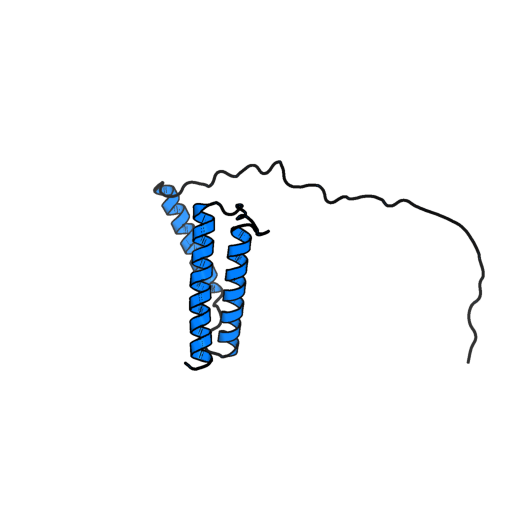0 92 THR A O 1
ATOM 751 N N . VAL A 1 93 ? -11.833 -5.377 17.416 1.00 89.62 93 VAL A N 1
ATOM 752 C CA . VAL A 1 93 ? -12.013 -4.267 16.476 1.00 89.62 93 VAL A CA 1
ATOM 753 C C . VAL A 1 93 ? -13.446 -3.765 16.591 1.00 89.62 93 VAL A C 1
ATOM 755 O O . VAL A 1 93 ? -14.392 -4.537 16.430 1.00 89.62 93 VAL A O 1
ATOM 758 N N . THR A 1 94 ? -13.606 -2.469 16.843 1.00 87.44 94 THR A N 1
ATOM 759 C CA . THR A 1 94 ? -14.899 -1.782 16.820 1.00 87.44 94 THR A CA 1
ATOM 760 C C . THR A 1 94 ? -15.148 -1.147 15.455 1.00 87.44 94 THR A C 1
ATOM 762 O O . THR A 1 94 ? -14.221 -0.905 14.679 1.00 87.44 94 THR A O 1
ATOM 765 N N . GLU A 1 95 ? -16.412 -0.881 15.133 1.00 77.50 95 GLU A N 1
ATOM 766 C CA . GLU A 1 95 ? -16.728 -0.056 13.971 1.00 77.50 95 GLU A CA 1
ATOM 767 C C . GLU A 1 95 ? -16.265 1.379 14.223 1.00 77.50 95 GLU A C 1
ATOM 769 O O . GLU A 1 95 ? -16.448 1.930 15.312 1.00 77.50 95 GLU A O 1
ATOM 774 N N . ALA A 1 96 ? -15.647 1.989 13.213 1.00 68.69 96 ALA A N 1
ATOM 775 C CA . ALA A 1 96 ? -15.347 3.406 13.273 1.00 68.69 96 ALA A CA 1
ATOM 776 C C . ALA A 1 96 ? -16.672 4.178 13.325 1.00 68.69 96 ALA A C 1
ATOM 778 O O . ALA A 1 96 ? -17.534 3.992 12.464 1.00 68.69 96 ALA A O 1
ATOM 779 N N . VAL A 1 97 ? -16.829 5.055 14.318 1.00 60.88 97 VAL A N 1
ATOM 780 C CA . VAL A 1 97 ? -17.951 5.997 14.348 1.00 60.88 97 VAL A CA 1
ATOM 781 C C . VAL A 1 97 ? -17.831 6.868 13.103 1.00 60.88 97 VAL A C 1
ATOM 783 O O . VAL A 1 97 ? -16.840 7.579 12.930 1.00 60.88 97 VAL A O 1
ATOM 786 N N . GLN A 1 98 ? -18.818 6.791 12.212 1.00 49.62 98 GLN A N 1
ATOM 787 C CA . GLN A 1 98 ? -18.870 7.679 11.061 1.00 49.62 98 GLN A CA 1
ATOM 788 C C . GLN A 1 98 ? -19.007 9.110 11.582 1.00 49.62 98 GLN A C 1
ATOM 790 O O . GLN A 1 98 ? -20.029 9.468 12.168 1.00 49.62 98 GLN A O 1
ATOM 795 N N . ALA A 1 99 ? -17.981 9.936 11.378 1.00 52.72 99 ALA A N 1
ATOM 796 C CA . ALA A 1 99 ? -18.138 11.371 11.524 1.00 52.72 99 ALA A CA 1
ATOM 797 C C . ALA A 1 99 ? -19.208 11.809 10.515 1.00 52.72 99 ALA A C 1
ATOM 799 O O . ALA A 1 99 ? -19.015 11.707 9.302 1.00 52.72 99 ALA A O 1
ATOM 800 N N . THR A 1 100 ? -20.368 12.245 11.005 1.00 43.12 100 THR A N 1
ATOM 801 C CA . THR A 1 100 ? -21.413 12.845 10.177 1.00 43.12 100 THR A CA 1
ATOM 802 C C . THR A 1 100 ? -20.862 14.134 9.573 1.00 43.12 100 THR A C 1
ATOM 804 O O . THR A 1 100 ? -20.889 15.191 10.201 1.00 43.12 100 THR A O 1
ATOM 807 N N . ASN A 1 101 ? -20.332 14.055 8.354 1.00 49.38 101 ASN A N 1
ATOM 808 C CA . ASN A 1 101 ? -19.885 15.217 7.595 1.00 49.38 101 ASN A CA 1
ATOM 809 C C . ASN A 1 101 ? -21.103 15.988 7.066 1.00 49.38 101 ASN A C 1
ATOM 811 O O . ASN A 1 101 ? -21.485 15.848 5.908 1.00 49.38 101 ASN A O 1
ATOM 815 N N . ALA A 1 102 ? -21.706 16.820 7.917 1.00 42.34 102 ALA A N 1
ATOM 816 C CA . ALA A 1 102 ? -22.740 17.777 7.521 1.00 42.34 102 AL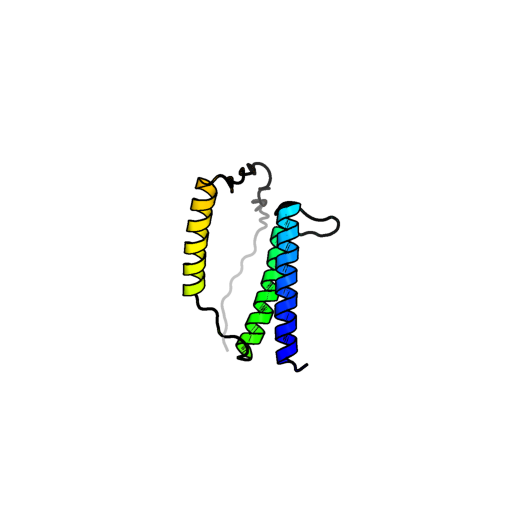A A CA 1
ATOM 817 C C . ALA A 1 102 ? -22.170 19.119 7.006 1.00 42.34 102 ALA A C 1
ATOM 819 O O . ALA A 1 102 ? -22.947 20.000 6.659 1.00 42.34 102 ALA A O 1
ATOM 820 N N . ALA A 1 103 ? -20.843 19.307 6.948 1.00 47.84 103 ALA A N 1
ATOM 821 C CA . ALA A 1 103 ? -20.269 20.657 6.862 1.00 47.84 103 ALA A CA 1
ATOM 822 C C . ALA A 1 103 ? -19.249 20.944 5.739 1.00 47.84 103 ALA A C 1
ATOM 824 O O . ALA A 1 103 ? -18.701 22.034 5.747 1.00 47.84 103 ALA A O 1
ATOM 825 N N . ASN A 1 104 ? -18.984 20.056 4.768 1.00 45.88 104 ASN A N 1
ATOM 826 C CA . ASN A 1 104 ? -17.964 20.345 3.732 1.00 45.88 104 ASN A CA 1
ATOM 827 C C . ASN A 1 104 ? -18.334 19.910 2.302 1.00 45.88 104 ASN A C 1
ATOM 829 O O . ASN A 1 104 ? -17.535 19.335 1.567 1.00 45.88 104 ASN A O 1
ATOM 833 N N . ARG A 1 105 ? -19.547 20.250 1.862 1.00 45.03 105 ARG A N 1
ATOM 834 C CA . ARG A 1 105 ? -19.779 20.553 0.443 1.00 45.03 105 ARG A CA 1
ATOM 835 C C . ARG A 1 105 ? -20.198 22.010 0.344 1.00 45.03 105 ARG A C 1
ATOM 837 O O . ARG A 1 105 ? -21.386 22.312 0.360 1.00 45.03 105 ARG A O 1
ATOM 844 N N . ALA A 1 106 ? -19.219 22.908 0.263 1.00 40.97 106 ALA A N 1
ATOM 845 C CA . ALA A 1 106 ? -19.479 24.190 -0.374 1.00 40.97 106 ALA A CA 1
ATOM 846 C C . ALA A 1 106 ? -19.993 23.876 -1.795 1.00 40.97 106 ALA A C 1
ATOM 848 O O . ALA A 1 106 ? -19.350 23.088 -2.498 1.00 40.97 106 ALA A O 1
ATOM 849 N N . PRO A 1 107 ? -21.168 24.377 -2.202 1.00 40.47 107 PRO A N 1
ATOM 850 C CA . PRO A 1 107 ? -21.631 24.189 -3.563 1.00 40.47 107 PRO A CA 1
ATOM 851 C C . PRO A 1 107 ? -20.638 24.890 -4.489 1.00 40.47 107 PRO A C 1
ATOM 853 O O . PRO A 1 107 ? -20.338 26.068 -4.307 1.00 40.47 107 PRO A O 1
ATOM 856 N N . LEU A 1 108 ? -20.105 24.148 -5.462 1.00 46.91 108 LEU A N 1
ATOM 857 C CA . LEU A 1 108 ? -19.484 24.759 -6.627 1.00 46.91 108 LEU A CA 1
ATOM 858 C C . LEU A 1 108 ? -20.556 25.646 -7.260 1.00 46.91 108 LEU A C 1
ATOM 860 O O . LEU A 1 108 ? -21.586 25.149 -7.713 1.00 46.91 108 LEU A O 1
ATOM 864 N N . ASP A 1 109 ? -20.310 26.946 -7.175 1.00 40.19 109 ASP A N 1
ATOM 865 C CA . ASP A 1 109 ? -21.066 28.036 -7.767 1.00 40.19 109 ASP A CA 1
ATOM 866 C C . ASP A 1 109 ? -21.534 27.672 -9.186 1.00 40.19 109 ASP A C 1
ATOM 868 O O . ASP A 1 109 ? -20.758 27.629 -10.142 1.00 40.19 109 ASP A O 1
ATOM 872 N N . GLN A 1 110 ? -22.818 27.335 -9.299 1.00 46.41 110 GLN A N 1
ATOM 873 C CA . GLN A 1 110 ? -23.537 27.283 -10.559 1.00 46.41 110 GLN A CA 1
ATOM 874 C C . GLN A 1 110 ? -24.357 28.567 -10.665 1.00 46.41 110 GLN A C 1
ATOM 876 O O . GLN A 1 110 ? -25.447 28.653 -10.103 1.00 46.4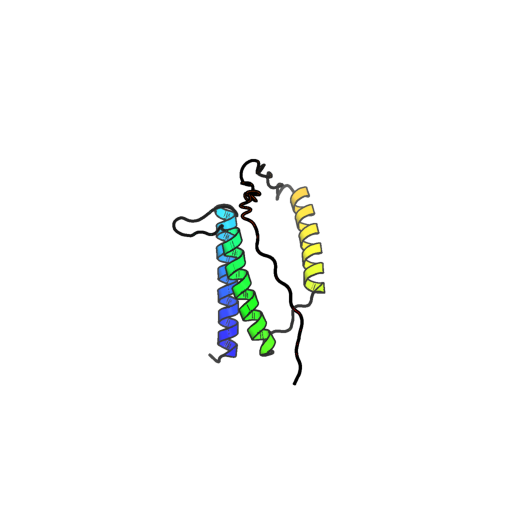1 110 GLN A O 1
ATOM 881 N N . GLY A 1 111 ? -23.869 29.521 -11.459 1.00 37.19 111 GLY A N 1
ATOM 882 C CA . GLY A 1 111 ? -24.743 30.457 -12.159 1.00 37.19 111 GLY A CA 1
ATOM 883 C C . GLY A 1 111 ? -24.267 31.902 -12.220 1.00 37.19 111 GLY A C 1
ATOM 884 O O . GLY A 1 111 ? -24.563 32.691 -11.334 1.00 37.19 111 GLY A O 1
ATOM 885 N N . CYS A 1 112 ? -23.731 32.303 -13.375 1.00 39.03 112 CYS A N 1
ATOM 886 C CA . CYS A 1 112 ? -24.139 33.577 -13.967 1.00 39.03 112 CYS A CA 1
ATOM 887 C C . CYS A 1 112 ? -23.975 33.555 -15.494 1.00 39.03 112 CYS A C 1
ATOM 889 O O . CYS A 1 112 ? -22.970 33.986 -16.053 1.00 39.03 112 CYS A O 1
ATOM 891 N N . SER A 1 113 ? -24.997 33.037 -16.176 1.00 48.53 113 SER A N 1
ATOM 892 C CA . SER A 1 113 ? -25.302 33.393 -17.560 1.00 48.53 113 SER A CA 1
ATOM 893 C C . SER A 1 113 ? -26.249 34.600 -17.559 1.00 48.53 113 SER A C 1
ATOM 895 O O . SER A 1 113 ? -27.452 34.451 -17.348 1.00 48.53 113 SER A O 1
ATOM 897 N 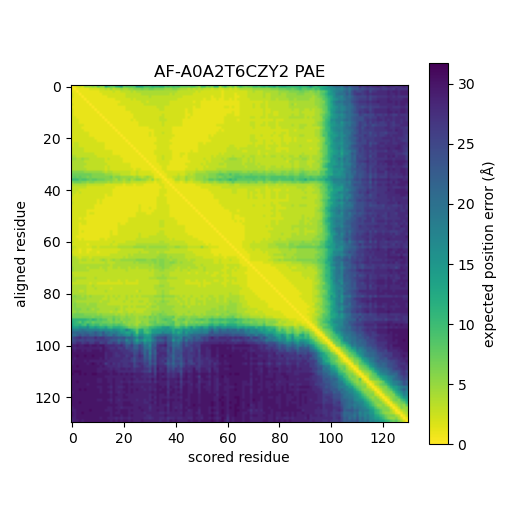N . GLN A 1 114 ? -25.710 35.790 -17.799 1.00 42.62 114 GLN A N 1
ATOM 898 C CA . GLN A 1 114 ? -26.418 36.993 -18.252 1.00 42.62 114 GLN A CA 1
ATOM 899 C C . GLN A 1 114 ? -25.405 37.660 -19.205 1.00 42.62 114 GLN A C 1
ATOM 901 O O . GLN A 1 114 ? -24.316 38.026 -18.787 1.00 42.62 114 GLN A O 1
ATOM 906 N N . GLY A 1 115 ? -25.571 37.652 -20.525 1.00 37.69 115 GLY A N 1
ATOM 907 C CA . GLY A 1 115 ? -26.671 38.313 -21.208 1.00 37.69 115 GLY A CA 1
ATOM 908 C C . GLY A 1 115 ? -26.290 39.769 -21.485 1.00 37.69 115 GLY A C 1
ATOM 909 O O . GLY A 1 115 ? -26.743 40.656 -20.776 1.00 37.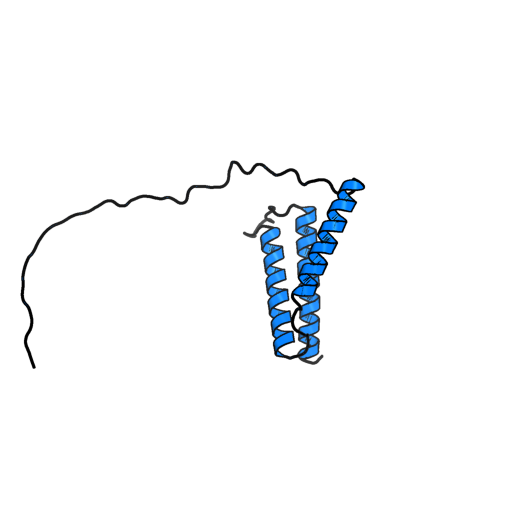69 115 GLY A O 1
ATOM 910 N N . ILE A 1 116 ? -25.476 40.023 -22.516 1.00 44.66 116 ILE A N 1
ATOM 911 C CA . ILE A 1 116 ? -25.451 41.331 -23.189 1.00 44.66 116 ILE A CA 1
ATOM 912 C C . ILE A 1 116 ? -25.660 41.078 -24.681 1.00 44.66 116 ILE A C 1
ATOM 914 O O . ILE A 1 116 ? -24.741 40.731 -25.418 1.00 44.66 116 ILE A O 1
ATOM 918 N N . SER A 1 117 ? -26.916 41.232 -25.095 1.00 42.81 117 SER A N 1
ATOM 919 C CA . SER A 1 117 ? -27.298 41.484 -26.481 1.00 42.81 117 SER A CA 1
ATOM 920 C C . SER A 1 117 ? -26.858 42.890 -26.865 1.00 42.81 117 SER A C 1
ATOM 922 O O . SER A 1 117 ? -27.280 43.836 -26.208 1.00 42.81 117 SER A O 1
ATOM 924 N N . LEU A 1 118 ? -26.131 43.040 -27.971 1.00 42.38 118 LEU A N 1
ATOM 925 C CA . LEU A 1 118 ? -26.224 44.224 -28.824 1.00 42.38 118 LEU A CA 1
ATOM 926 C C . LEU A 1 118 ? -26.139 43.798 -30.295 1.00 42.38 118 LEU A C 1
ATOM 928 O O . LEU A 1 118 ? -25.428 42.877 -30.682 1.00 42.38 118 LEU A O 1
ATOM 932 N N . THR A 1 119 ? -26.996 44.445 -31.065 1.00 39.28 119 THR A N 1
ATOM 933 C CA . THR A 1 119 ? -27.604 44.063 -32.336 1.00 39.28 119 THR A CA 1
ATOM 934 C C . THR A 1 119 ? -26.824 44.477 -33.585 1.00 39.28 119 THR A C 1
ATOM 936 O O . THR A 1 119 ? -26.213 45.536 -33.608 1.00 39.28 119 THR A O 1
ATOM 939 N N . ALA A 1 120 ? -27.074 43.706 -34.651 1.00 37.50 120 ALA A N 1
ATOM 940 C CA . ALA A 1 120 ? -27.211 44.108 -36.059 1.00 37.50 120 ALA A CA 1
ATOM 941 C C . ALA A 1 120 ? -25.971 44.566 -36.854 1.00 37.50 120 ALA A C 1
ATOM 943 O O . ALA A 1 120 ? -25.485 45.675 -36.688 1.00 37.50 120 ALA A O 1
ATOM 944 N N . ALA A 1 121 ? -25.620 43.781 -37.881 1.00 40.88 121 ALA A N 1
ATOM 945 C CA . ALA A 1 121 ? -25.697 44.236 -39.274 1.00 40.88 121 ALA A CA 1
ATOM 946 C C . ALA A 1 121 ? -25.644 43.038 -40.239 1.00 40.88 121 ALA A C 1
ATOM 948 O O . ALA A 1 121 ? -24.780 42.170 -40.152 1.00 40.88 121 ALA A O 1
ATOM 949 N N . GLN A 1 122 ? -26.622 43.000 -41.139 1.00 43.56 122 GLN A N 1
ATOM 950 C CA . GLN A 1 122 ? -26.768 42.074 -42.259 1.00 43.56 122 GLN A CA 1
ATOM 951 C C . GLN A 1 122 ? -25.818 42.441 -43.406 1.00 43.56 122 GLN A C 1
ATOM 953 O O . GLN A 1 122 ? -25.716 43.620 -43.734 1.00 43.56 122 GLN A O 1
ATOM 958 N N . THR A 1 123 ? -25.220 41.437 -44.057 1.00 44.38 123 THR A N 1
ATOM 959 C CA . THR A 1 123 ? -25.004 41.279 -45.524 1.00 44.38 123 THR A CA 1
ATOM 960 C C . THR A 1 123 ? -24.233 39.956 -45.718 1.00 44.38 123 THR A C 1
ATOM 962 O O . THR A 1 123 ? -23.175 39.770 -45.131 1.00 44.38 123 THR A O 1
ATOM 965 N N . ALA A 1 124 ? -24.821 38.874 -46.255 1.00 46.41 124 ALA A N 1
ATOM 966 C CA . ALA A 1 124 ? -24.912 38.568 -47.695 1.00 46.41 124 ALA A CA 1
ATOM 967 C C . ALA A 1 124 ? -23.615 38.983 -48.421 1.00 46.41 124 ALA A C 1
ATOM 969 O O . ALA A 1 124 ? -23.326 40.165 -48.485 1.00 46.41 124 ALA A O 1
ATOM 970 N N . GLU A 1 125 ? -22.754 38.076 -48.884 1.00 41.97 125 GLU A N 1
ATOM 971 C CA . GLU A 1 125 ? -22.941 37.306 -50.121 1.00 41.97 125 GLU A CA 1
ATOM 972 C C . GLU A 1 125 ? -22.021 36.062 -50.193 1.00 41.97 125 GLU A C 1
ATOM 974 O O . GLU A 1 125 ? -21.040 35.917 -49.465 1.00 41.97 125 GLU A O 1
ATOM 979 N N . ARG A 1 126 ? -22.402 35.131 -51.074 1.00 53.78 126 ARG A N 1
ATOM 980 C CA . ARG A 1 126 ? -21.784 33.825 -51.376 1.00 53.78 126 ARG A CA 1
ATOM 981 C C . ARG A 1 126 ? -20.804 33.943 -52.589 1.00 53.78 126 ARG A C 1
ATOM 983 O O . ARG A 1 126 ? -20.572 35.053 -53.045 1.00 53.78 126 ARG A O 1
ATOM 990 N N . PRO A 1 127 ? -20.181 32.851 -53.089 1.00 58.47 127 PRO A N 1
ATOM 991 C CA . PRO A 1 127 ? -18.767 32.785 -53.484 1.00 58.47 127 PRO A CA 1
ATOM 992 C C . PRO A 1 127 ? -18.462 33.085 -54.965 1.00 58.47 127 PRO A C 1
ATOM 994 O O . PRO A 1 127 ? -19.333 33.030 -55.825 1.00 58.47 127 PRO A O 1
ATOM 997 N N . SER A 1 128 ? -17.177 33.290 -55.265 1.00 49.78 128 SER A N 1
ATOM 998 C CA . SER A 1 128 ? -16.525 33.163 -56.586 1.00 49.78 128 SER A CA 1
ATOM 999 C C . SER A 1 128 ? -15.157 32.517 -56.295 1.00 49.78 128 SER A C 1
ATOM 1001 O O . SER A 1 128 ? -14.473 32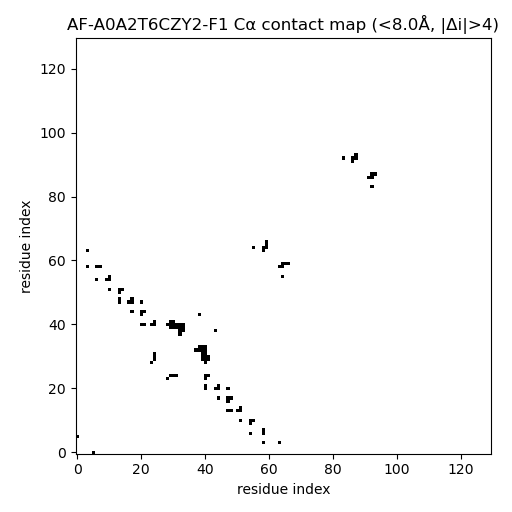.985 -55.396 1.00 49.78 128 SER A O 1
ATOM 1003 N N . GLY A 1 129 ? -14.755 31.360 -56.820 1.00 51.00 129 GLY A N 1
ATOM 1004 C CA . GLY A 1 129 ? -14.618 31.057 -58.237 1.00 51.00 129 GLY A CA 1
ATOM 1005 C C . GLY A 1 129 ? -13.230 31.504 -58.712 1.00 51.00 129 GLY A C 1
ATOM 1006 O O . GLY A 1 129 ? -13.096 32.670 -59.061 1.00 51.00 129 GLY A O 1
ATOM 1007 N N . VAL A 1 130 ? -12.244 30.595 -58.635 1.00 50.03 130 VAL A N 1
ATOM 1008 C CA . VAL A 1 130 ? -11.103 30.268 -59.536 1.00 50.03 130 VAL A CA 1
ATOM 1009 C C . VAL A 1 130 ? -10.097 29.437 -58.736 1.00 50.03 130 VAL A C 1
ATOM 1011 O O . VAL A 1 130 ? -9.684 29.895 -57.649 1.00 50.03 130 VAL A O 1
#

Mean predicted aligned error: 12.52 Å

Nearest PDB structures (foldseek):
  5j9q-assembly1_H  TM=2.897E-01  e=7.163E+00  Saccharomyces cerevisiae S288C